Protein AF-A0A840IG03-F1 (afdb_monomer)

Sequence (112 aa):
MPRQDTIQQIIATYGRLASEAHYRPMAPSDGLGNITVPEEELDLEAEAT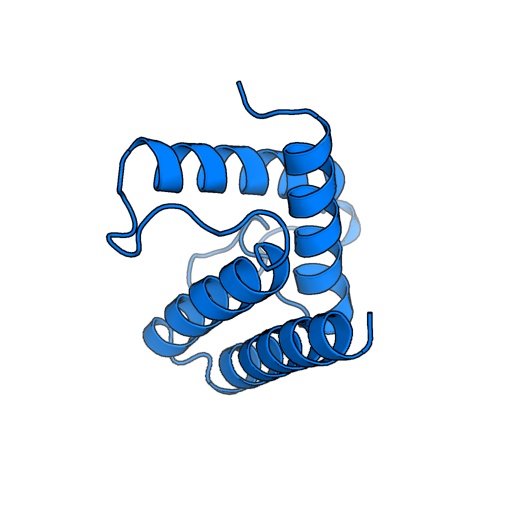DYMQRWDDEEDNGRFYIGTCNFETRPATIFAVEAARMLCATEDDTALRLLRMAVAELEAQQDE

Foldseek 3Di:
DDDPLLLVVQLVLQVCCCPQLVHQPQACDPVLRDRPDDPVPDDSNVSSNVSSVVVCCCQVVVVPVPHDDDSQLVSLVVLQVVLVVCVVSVVNSSSVSSNVSSVVSVVVVVVD

Mean predicted aligned error: 4.87 Å

Radius of gyration: 13.85 Å; Cα contacts (8 Å, |Δi|>4): 94; chains: 1; bounding box: 36×30×31 Å

Structure (mmCIF, N/CA/C/O backbone):
data_AF-A0A840IG03-F1
#
_entry.id   AF-A0A840IG03-F1
#
loop_
_atom_site.group_PDB
_atom_site.id
_atom_site.type_symbol
_atom_site.label_atom_id
_atom_site.label_alt_id
_atom_site.label_comp_id
_atom_site.label_asym_id
_atom_site.label_entity_id
_atom_site.label_seq_id
_atom_site.pdbx_PDB_ins_code
_atom_site.Cartn_x
_atom_site.Cartn_y
_atom_site.Cartn_z
_atom_site.occupancy
_atom_site.B_iso_or_equiv
_atom_site.auth_seq_id
_atom_site.auth_comp_id
_atom_site.auth_asym_id
_atom_site.auth_atom_id
_atom_site.pdbx_PDB_model_num
ATOM 1 N N . MET A 1 1 ? -9.835 6.818 -17.553 1.00 58.72 1 MET A N 1
ATOM 2 C CA . MET A 1 1 ? -8.803 7.771 -17.093 1.00 58.72 1 MET A CA 1
ATOM 3 C C . MET A 1 1 ? -9.253 8.317 -15.753 1.00 58.72 1 MET A C 1
ATOM 5 O O . MET A 1 1 ? -10.297 8.974 -15.724 1.00 58.72 1 MET A O 1
ATOM 9 N N . PRO A 1 2 ? -8.524 8.007 -14.673 1.00 66.81 2 PRO A N 1
ATOM 10 C CA . PRO A 1 2 ? -8.859 8.455 -13.330 1.00 66.81 2 PRO A CA 1
ATOM 11 C C . PRO A 1 2 ? -8.804 9.982 -13.227 1.00 66.81 2 PRO A C 1
ATOM 13 O O . PRO A 1 2 ? -8.101 10.662 -13.981 1.00 66.81 2 PRO A O 1
ATOM 16 N N . ARG A 1 3 ? -9.587 10.538 -12.297 1.00 81.44 3 ARG A N 1
ATOM 17 C CA . ARG A 1 3 ? -9.549 11.973 -11.998 1.00 81.44 3 ARG A CA 1
ATOM 18 C C . ARG A 1 3 ? -8.186 12.340 -11.396 1.00 81.44 3 ARG A C 1
ATOM 20 O O . ARG A 1 3 ? -7.562 11.541 -10.702 1.00 81.44 3 ARG A O 1
ATOM 27 N N . GLN A 1 4 ? -7.729 13.565 -11.648 1.00 82.50 4 GLN A N 1
ATOM 28 C CA . GLN A 1 4 ? -6.399 14.020 -11.225 1.00 82.50 4 GLN A CA 1
ATOM 29 C C . GLN A 1 4 ? -6.215 14.029 -9.696 1.00 82.50 4 GLN A C 1
ATOM 31 O O . GLN A 1 4 ? -5.116 13.774 -9.214 1.00 82.50 4 GLN A O 1
ATOM 36 N N . ASP A 1 5 ? -7.300 14.241 -8.946 1.00 85.81 5 ASP A N 1
ATOM 37 C CA . ASP A 1 5 ? -7.351 14.121 -7.482 1.00 85.81 5 ASP A CA 1
ATOM 38 C C . ASP A 1 5 ? -7.025 12.692 -6.997 1.00 85.81 5 ASP A C 1
ATOM 40 O O . ASP A 1 5 ? -6.262 12.498 -6.055 1.00 85.81 5 ASP A O 1
ATOM 44 N N . THR A 1 6 ? -7.545 11.685 -7.694 1.00 85.88 6 THR A N 1
ATOM 45 C CA . THR A 1 6 ? -7.380 10.260 -7.396 1.00 85.88 6 THR A CA 1
ATOM 46 C C . THR A 1 6 ? -5.940 9.834 -7.642 1.00 85.88 6 THR A C 1
ATOM 48 O O . THR A 1 6 ? -5.337 9.177 -6.798 1.00 85.88 6 THR A O 1
ATOM 51 N N . ILE A 1 7 ? -5.361 10.281 -8.761 1.00 85.81 7 ILE A N 1
ATOM 52 C CA . ILE A 1 7 ? -3.956 10.023 -9.104 1.00 85.81 7 ILE A CA 1
ATOM 53 C C . ILE A 1 7 ? -3.038 10.569 -8.007 1.00 85.81 7 ILE A C 1
ATOM 55 O O . ILE A 1 7 ? -2.188 9.846 -7.493 1.00 85.81 7 ILE A O 1
ATOM 59 N N . GLN A 1 8 ? -3.235 11.828 -7.610 1.00 89.25 8 GLN A N 1
ATOM 60 C CA . GLN A 1 8 ? -2.421 12.459 -6.570 1.00 89.25 8 GLN A CA 1
ATOM 61 C C . GLN A 1 8 ? -2.550 11.744 -5.223 1.00 89.25 8 GLN A C 1
ATOM 63 O O . GLN A 1 8 ? -1.546 11.551 -4.541 1.00 89.25 8 GLN A O 1
ATOM 68 N N . GLN A 1 9 ? -3.757 11.306 -4.857 1.00 91.75 9 GLN A N 1
ATOM 69 C CA . GLN A 1 9 ? -3.981 10.583 -3.609 1.00 91.75 9 GLN A CA 1
ATOM 70 C C . GLN A 1 9 ? -3.283 9.215 -3.599 1.00 91.75 9 GLN A C 1
ATOM 72 O O . GLN A 1 9 ? -2.661 8.859 -2.598 1.00 91.75 9 GLN A O 1
ATOM 77 N N . ILE A 1 10 ? -3.337 8.462 -4.703 1.00 91.56 10 ILE A N 1
ATOM 78 C CA . ILE A 1 10 ? -2.651 7.166 -4.814 1.00 91.56 10 ILE A CA 1
ATOM 79 C C . ILE A 1 10 ? -1.131 7.359 -4.764 1.00 91.56 10 ILE A C 1
ATOM 81 O O . ILE A 1 10 ? -0.462 6.659 -4.008 1.00 91.56 10 ILE A O 1
ATOM 85 N N . ILE A 1 11 ? -0.590 8.348 -5.485 1.00 91.00 11 ILE A N 1
ATOM 86 C CA . ILE A 1 11 ? 0.847 8.666 -5.467 1.00 91.00 11 ILE A CA 1
ATOM 87 C C . ILE A 1 11 ? 1.308 9.067 -4.060 1.00 91.00 11 ILE A C 1
ATOM 89 O O . ILE A 1 11 ? 2.308 8.551 -3.563 1.00 91.00 11 ILE A O 1
ATOM 93 N N . ALA A 1 12 ? 0.563 9.942 -3.378 1.00 92.19 12 ALA A N 1
ATOM 94 C CA . ALA A 1 12 ? 0.873 10.335 -2.005 1.00 92.19 12 ALA A CA 1
ATOM 95 C C . ALA A 1 12 ? 0.821 9.135 -1.045 1.00 92.19 12 ALA A C 1
ATOM 97 O O . ALA A 1 12 ? 1.687 8.986 -0.184 1.00 92.19 12 ALA A O 1
ATOM 98 N N . THR A 1 13 ? -0.159 8.246 -1.225 1.00 94.75 13 THR A N 1
ATOM 99 C CA . THR A 1 13 ? -0.280 7.018 -0.430 1.00 94.75 13 THR A CA 1
ATOM 100 C C . THR A 1 13 ? 0.899 6.076 -0.682 1.00 94.75 13 THR A C 1
ATOM 102 O O . THR A 1 13 ? 1.455 5.535 0.272 1.00 94.75 13 THR A O 1
ATOM 105 N N . TYR A 1 14 ? 1.345 5.930 -1.935 1.00 94.19 14 TYR A N 1
ATOM 106 C CA . TYR A 1 14 ? 2.541 5.156 -2.272 1.00 94.19 14 TYR A CA 1
ATOM 107 C C . TYR A 1 14 ? 3.791 5.705 -1.580 1.00 94.19 14 TYR A C 1
ATOM 109 O O . TYR A 1 14 ? 4.558 4.943 -0.992 1.00 94.19 14 TYR A O 1
ATOM 117 N N . GLY A 1 15 ? 3.964 7.031 -1.574 1.00 90.75 15 GLY A N 1
ATOM 118 C CA . GLY A 1 15 ? 5.060 7.677 -0.852 1.00 90.75 15 GLY A CA 1
ATOM 119 C C . GLY A 1 15 ? 5.115 7.255 0.619 1.00 90.75 15 GLY A C 1
ATOM 120 O O . GLY A 1 15 ? 6.190 6.965 1.138 1.00 90.75 15 GLY A O 1
ATOM 121 N N . ARG A 1 16 ? 3.951 7.115 1.262 1.00 94.38 16 ARG A N 1
ATOM 122 C CA . ARG A 1 16 ? 3.833 6.673 2.659 1.00 94.38 16 ARG A CA 1
ATOM 123 C C . ARG A 1 16 ? 4.106 5.185 2.851 1.00 94.38 16 ARG A C 1
ATOM 125 O O . ARG A 1 16 ? 4.737 4.823 3.842 1.00 94.38 16 ARG A O 1
ATOM 132 N N . LEU A 1 17 ? 3.711 4.324 1.906 1.00 92.44 17 LEU A N 1
ATOM 133 C CA . LEU A 1 17 ? 4.144 2.917 1.906 1.00 92.44 17 LEU A CA 1
ATOM 134 C C . LEU A 1 17 ? 5.678 2.838 1.951 1.00 92.44 17 LEU A C 1
ATOM 136 O O . LEU A 1 17 ? 6.246 2.131 2.787 1.00 92.44 17 LEU A O 1
ATOM 140 N N . ALA A 1 18 ? 6.344 3.627 1.106 1.00 90.38 18 ALA A N 1
ATOM 141 C CA . ALA A 1 18 ? 7.796 3.639 1.012 1.00 90.38 18 ALA A CA 1
ATOM 142 C C . ALA A 1 18 ? 8.465 4.234 2.265 1.00 90.38 18 ALA A C 1
ATOM 144 O O . ALA A 1 18 ? 9.401 3.637 2.796 1.00 90.38 18 ALA A O 1
ATOM 145 N N . SER A 1 19 ? 7.998 5.386 2.758 1.00 87.56 19 SER A N 1
ATOM 146 C CA . SER A 1 19 ? 8.673 6.111 3.842 1.00 87.56 19 SER A CA 1
ATOM 147 C C . SER A 1 19 ? 8.315 5.630 5.248 1.00 87.56 19 SER A C 1
ATOM 149 O O . SER A 1 19 ? 9.175 5.651 6.123 1.00 87.56 19 SER A O 1
ATOM 151 N N . GLU A 1 20 ? 7.061 5.235 5.491 1.00 90.62 20 GLU A N 1
ATOM 152 C CA . GLU A 1 20 ? 6.569 4.874 6.831 1.00 90.62 20 GLU A CA 1
ATOM 153 C C . GLU A 1 20 ? 6.554 3.356 7.053 1.00 90.62 20 GLU A C 1
ATOM 155 O O . GLU A 1 20 ? 6.922 2.882 8.128 1.00 90.62 20 GLU A O 1
ATOM 160 N N . ALA A 1 21 ? 6.150 2.575 6.042 1.00 89.88 21 ALA A N 1
ATOM 161 C CA . ALA A 1 21 ? 6.102 1.114 6.149 1.00 89.88 21 ALA A CA 1
ATOM 162 C C . ALA A 1 21 ? 7.389 0.419 5.674 1.00 89.88 21 ALA A C 1
ATOM 164 O O . ALA A 1 21 ? 7.541 -0.782 5.928 1.00 89.88 21 ALA A O 1
ATOM 165 N N . HIS A 1 22 ? 8.295 1.159 5.019 1.00 88.50 22 HIS A N 1
ATOM 166 C CA . HIS A 1 22 ? 9.467 0.635 4.307 1.00 88.50 22 HIS A CA 1
ATOM 167 C C . HIS A 1 22 ? 9.097 -0.443 3.280 1.00 88.50 22 HIS A C 1
ATOM 169 O O . HIS A 1 22 ? 9.808 -1.429 3.104 1.00 88.50 22 HIS A O 1
ATOM 175 N N . TYR A 1 23 ? 7.955 -0.260 2.619 1.00 89.81 23 TYR A N 1
ATOM 176 C CA . TYR A 1 23 ? 7.381 -1.218 1.685 1.00 89.81 23 TYR A CA 1
ATOM 177 C C . TYR A 1 23 ? 7.168 -0.570 0.317 1.00 89.81 23 TYR A C 1
ATOM 179 O O . TYR A 1 23 ? 6.517 0.466 0.199 1.00 89.81 23 TYR A O 1
ATOM 187 N N . ARG A 1 24 ? 7.727 -1.186 -0.728 1.00 91.31 24 ARG A N 1
ATOM 188 C CA . ARG A 1 24 ? 7.737 -0.647 -2.094 1.00 91.31 24 ARG A CA 1
ATOM 189 C C . ARG A 1 24 ? 7.223 -1.690 -3.084 1.00 91.31 24 ARG A C 1
ATOM 191 O O . ARG A 1 24 ? 8.022 -2.396 -3.693 1.00 91.31 24 ARG A O 1
ATOM 198 N N . PRO A 1 25 ? 5.898 -1.816 -3.249 1.00 90.25 25 PRO A N 1
ATOM 199 C CA . PRO A 1 25 ? 5.307 -2.878 -4.062 1.00 90.25 25 PRO A CA 1
ATOM 200 C C . PRO A 1 25 ? 5.666 -2.821 -5.552 1.00 90.25 25 PRO A C 1
ATOM 202 O O . PRO A 1 25 ? 5.491 -3.826 -6.236 1.00 90.25 25 PRO A O 1
ATOM 205 N N . MET A 1 26 ? 6.137 -1.672 -6.055 1.00 92.50 26 MET A N 1
ATOM 206 C CA . MET A 1 26 ? 6.577 -1.513 -7.448 1.00 92.50 26 MET A CA 1
ATOM 207 C C . MET A 1 26 ? 8.093 -1.454 -7.608 1.00 92.50 26 MET A C 1
ATOM 209 O O . MET A 1 26 ? 8.569 -1.397 -8.740 1.00 92.50 26 MET A O 1
ATOM 213 N N . ALA A 1 27 ? 8.859 -1.486 -6.512 1.00 89.12 27 ALA A N 1
ATOM 214 C CA . ALA A 1 27 ? 10.307 -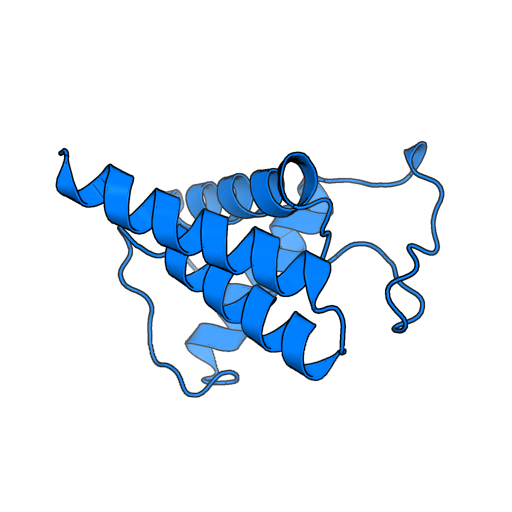1.549 -6.631 1.00 89.12 27 ALA A CA 1
ATOM 215 C C . ALA A 1 27 ? 10.707 -2.849 -7.353 1.00 89.12 27 ALA A C 1
ATOM 217 O O . ALA A 1 27 ? 10.125 -3.907 -7.078 1.00 89.12 27 ALA A O 1
ATOM 218 N N . PRO A 1 28 ? 11.712 -2.807 -8.247 1.00 85.50 28 PRO A N 1
ATOM 219 C CA . PRO A 1 28 ? 12.237 -4.008 -8.880 1.00 85.50 28 PRO A CA 1
ATOM 220 C C . PRO A 1 28 ? 12.646 -5.026 -7.814 1.00 85.50 28 PRO A C 1
ATOM 222 O O . PRO A 1 28 ? 13.567 -4.773 -7.036 1.00 85.50 28 PRO A O 1
ATOM 225 N N . SER A 1 29 ? 11.982 -6.181 -7.774 1.00 81.94 29 SER A N 1
ATOM 226 C CA . SER A 1 29 ? 12.243 -7.214 -6.769 1.00 81.94 29 SER A CA 1
ATOM 227 C C . SER A 1 29 ? 12.472 -8.589 -7.380 1.00 81.94 29 SER A C 1
ATOM 229 O O . SER A 1 29 ? 12.075 -8.867 -8.512 1.00 81.94 29 SER A O 1
ATOM 231 N N . ASP A 1 30 ? 13.099 -9.467 -6.603 1.00 79.25 30 ASP A N 1
ATOM 232 C CA . ASP A 1 30 ? 13.307 -10.876 -6.946 1.00 79.25 30 ASP A CA 1
ATOM 233 C C . ASP A 1 30 ? 12.050 -11.743 -6.735 1.00 79.25 30 ASP A C 1
ATOM 235 O O . ASP A 1 30 ? 12.091 -12.959 -6.923 1.00 79.25 30 ASP A O 1
ATOM 239 N N . GLY A 1 31 ? 10.931 -11.128 -6.336 1.00 69.94 31 GLY A N 1
ATOM 240 C CA . GLY A 1 31 ? 9.699 -11.824 -5.969 1.00 69.94 31 GLY A CA 1
ATOM 241 C C . GLY A 1 31 ? 9.733 -12.481 -4.583 1.00 69.94 31 GLY A C 1
ATOM 242 O O . GLY A 1 31 ? 8.757 -13.128 -4.213 1.00 69.94 31 GLY A O 1
ATOM 243 N N . LEU A 1 32 ? 10.814 -12.303 -3.815 1.00 67.50 32 LEU A N 1
ATOM 244 C CA . LEU A 1 32 ? 10.989 -12.766 -2.432 1.00 67.50 32 LEU A CA 1
ATOM 245 C C . LEU A 1 32 ? 11.169 -11.592 -1.454 1.00 67.50 32 LEU A C 1
ATOM 247 O O . LEU A 1 32 ? 11.726 -11.760 -0.374 1.00 67.50 32 LEU A O 1
ATOM 251 N N . GLY A 1 33 ? 10.721 -10.396 -1.845 1.00 65.88 33 GLY A N 1
ATOM 252 C CA . GLY A 1 33 ? 10.796 -9.191 -1.017 1.00 65.88 33 GLY A CA 1
ATOM 253 C C . GLY A 1 33 ? 12.143 -8.465 -1.059 1.00 65.88 33 GLY A C 1
ATOM 254 O O . GLY A 1 33 ? 12.268 -7.419 -0.426 1.00 65.88 33 GLY A O 1
ATOM 255 N N . ASN A 1 34 ? 13.133 -8.944 -1.826 1.00 75.31 34 ASN A N 1
ATOM 256 C CA . ASN A 1 34 ? 14.412 -8.248 -1.957 1.00 75.31 34 ASN A CA 1
ATOM 257 C C . ASN A 1 34 ? 14.380 -7.287 -3.143 1.00 75.31 34 ASN A C 1
ATOM 259 O O . ASN A 1 34 ? 14.104 -7.690 -4.274 1.00 75.31 34 ASN A O 1
ATOM 263 N N . ILE A 1 35 ? 14.718 -6.021 -2.893 1.00 82.38 35 ILE A N 1
ATOM 264 C CA . ILE A 1 35 ? 14.931 -5.034 -3.954 1.00 82.38 35 ILE A CA 1
ATOM 265 C C . ILE A 1 35 ? 16.219 -5.396 -4.705 1.00 82.38 35 ILE A C 1
ATOM 267 O O . ILE A 1 35 ? 17.259 -5.658 -4.104 1.00 82.38 35 ILE A O 1
ATOM 271 N N . THR A 1 36 ? 16.129 -5.443 -6.031 1.00 83.81 36 THR A N 1
ATOM 272 C CA . THR A 1 36 ? 17.181 -5.971 -6.923 1.00 83.81 36 THR A CA 1
ATOM 273 C C . THR A 1 36 ? 18.068 -4.898 -7.544 1.00 83.81 36 THR A C 1
ATOM 275 O O . THR A 1 36 ? 19.057 -5.231 -8.197 1.00 83.81 36 THR A O 1
ATOM 278 N N . VAL A 1 37 ? 17.739 -3.624 -7.333 1.00 81.06 37 VAL A N 1
ATOM 279 C CA . VAL A 1 37 ? 18.490 -2.469 -7.838 1.00 81.06 37 VAL A CA 1
ATOM 280 C C . VAL A 1 37 ? 19.072 -1.649 -6.679 1.00 81.06 37 VAL A C 1
ATOM 282 O O . VAL A 1 37 ? 18.506 -1.673 -5.582 1.00 81.06 37 VAL A O 1
ATOM 285 N N . PRO A 1 38 ? 20.198 -0.941 -6.888 1.00 75.38 38 PRO A N 1
ATOM 286 C CA . PRO A 1 38 ? 20.738 -0.007 -5.902 1.00 75.38 38 PRO A CA 1
ATOM 287 C C . PRO A 1 38 ? 19.719 1.067 -5.509 1.00 75.38 38 PRO A C 1
ATOM 289 O O . PRO A 1 38 ? 18.884 1.464 -6.320 1.00 75.38 38 PRO A O 1
ATOM 292 N N . GLU A 1 39 ? 19.812 1.571 -4.277 1.00 71.69 39 GLU A N 1
ATOM 293 C CA . GLU A 1 39 ? 18.887 2.586 -3.758 1.00 71.69 39 GLU A CA 1
ATOM 294 C C . GLU A 1 39 ? 18.920 3.882 -4.580 1.00 71.69 39 GLU A C 1
ATOM 296 O O . GLU A 1 39 ? 17.904 4.548 -4.740 1.00 71.69 39 GLU A O 1
ATOM 301 N N . GLU A 1 40 ? 20.070 4.211 -5.164 1.00 74.62 40 GLU A N 1
ATOM 302 C CA . GLU A 1 40 ? 20.271 5.406 -5.981 1.00 74.62 40 GLU A CA 1
ATOM 303 C C . GLU A 1 40 ? 19.576 5.338 -7.350 1.00 74.62 40 GLU A C 1
ATOM 305 O O . GLU A 1 40 ? 19.380 6.370 -7.990 1.00 74.62 40 GLU A O 1
ATOM 310 N N . GLU A 1 41 ? 19.216 4.136 -7.805 1.00 74.94 41 GLU A N 1
ATOM 311 C CA . GLU A 1 41 ? 18.513 3.897 -9.074 1.00 74.94 41 GLU A CA 1
ATOM 312 C C . GLU A 1 41 ? 16.995 3.786 -8.886 1.00 74.94 41 GLU A C 1
ATOM 314 O O . GLU A 1 41 ? 16.247 3.615 -9.850 1.00 74.94 41 GLU A O 1
ATOM 319 N N . LEU A 1 42 ? 16.527 3.885 -7.643 1.00 75.19 42 LEU A N 1
ATOM 320 C CA . LEU A 1 42 ? 15.121 3.791 -7.308 1.00 75.19 42 LEU A CA 1
ATOM 321 C C . LEU A 1 42 ? 14.393 5.110 -7.611 1.00 75.19 42 LEU A C 1
ATOM 323 O O . LEU A 1 42 ? 14.604 6.124 -6.946 1.00 75.19 42 LEU A O 1
ATOM 327 N N . ASP A 1 43 ? 13.470 5.069 -8.570 1.00 84.88 43 ASP A N 1
ATOM 328 C CA . ASP A 1 43 ? 12.634 6.205 -8.967 1.00 84.88 43 ASP A CA 1
ATOM 329 C C . ASP A 1 43 ? 11.245 6.103 -8.319 1.00 84.88 43 ASP A C 1
ATOM 331 O O . ASP A 1 43 ? 10.362 5.374 -8.774 1.00 84.88 43 ASP A O 1
ATOM 335 N N . LEU A 1 44 ? 11.051 6.845 -7.225 1.00 80.81 44 LEU A N 1
ATOM 336 C CA . LEU A 1 44 ? 9.785 6.862 -6.488 1.00 80.81 44 LEU A CA 1
ATOM 337 C C . LEU A 1 44 ? 8.615 7.423 -7.309 1.00 80.81 44 LEU A C 1
ATOM 339 O O . LEU A 1 44 ? 7.474 7.037 -7.061 1.00 80.81 44 LEU A O 1
ATOM 343 N N . GLU A 1 45 ? 8.867 8.330 -8.254 1.00 84.88 45 GLU A N 1
ATOM 344 C CA . GLU A 1 45 ? 7.812 8.932 -9.073 1.00 84.88 45 GLU A CA 1
ATOM 345 C C . GLU A 1 45 ? 7.334 7.947 -10.143 1.00 84.88 45 GLU A C 1
ATOM 347 O O . GLU A 1 45 ? 6.123 7.755 -10.319 1.00 84.88 45 GLU A O 1
ATOM 352 N N . ALA A 1 46 ? 8.278 7.269 -10.802 1.00 88.44 46 ALA A N 1
ATOM 353 C CA . ALA A 1 46 ? 7.969 6.190 -11.733 1.00 88.44 46 ALA A CA 1
ATOM 354 C C . ALA A 1 46 ? 7.233 5.046 -11.022 1.00 88.44 46 ALA A C 1
ATOM 356 O O . ALA A 1 46 ? 6.161 4.637 -11.461 1.00 88.44 46 ALA A O 1
ATOM 357 N N . GLU A 1 47 ? 7.731 4.600 -9.867 1.00 90.81 47 GLU A N 1
ATOM 358 C CA . GLU A 1 47 ? 7.086 3.541 -9.088 1.00 90.81 47 GLU A CA 1
ATOM 359 C C . GLU A 1 47 ? 5.672 3.902 -8.629 1.00 90.81 47 GLU A C 1
ATOM 361 O O . GLU A 1 47 ? 4.766 3.073 -8.713 1.00 90.81 47 GLU A O 1
ATOM 366 N N . ALA A 1 48 ? 5.458 5.129 -8.149 1.00 88.06 48 ALA A N 1
ATOM 367 C CA . ALA A 1 48 ? 4.134 5.581 -7.741 1.00 88.06 48 ALA A CA 1
ATOM 368 C C . ALA A 1 48 ? 3.166 5.648 -8.935 1.00 88.06 48 ALA A C 1
ATOM 370 O O . ALA A 1 48 ? 1.979 5.338 -8.795 1.00 88.06 48 ALA A O 1
ATOM 371 N N . THR A 1 49 ? 3.673 6.017 -10.114 1.00 89.62 49 THR A N 1
ATOM 372 C CA . THR A 1 49 ? 2.905 6.025 -11.366 1.00 89.62 49 THR A CA 1
ATOM 373 C C . THR A 1 49 ? 2.526 4.608 -11.789 1.00 89.62 49 THR A C 1
ATOM 375 O O . THR A 1 49 ? 1.356 4.353 -12.079 1.00 89.62 49 THR A O 1
ATOM 378 N N . ASP A 1 50 ? 3.476 3.676 -11.762 1.00 92.31 50 ASP A N 1
ATOM 379 C CA . ASP A 1 50 ? 3.238 2.270 -12.092 1.00 92.31 50 ASP A CA 1
ATOM 380 C C . ASP A 1 50 ? 2.282 1.620 -11.083 1.00 92.31 50 ASP A C 1
ATOM 382 O O . ASP A 1 50 ? 1.398 0.843 -11.454 1.00 92.31 50 ASP A O 1
ATOM 386 N N . TYR A 1 51 ? 2.395 1.987 -9.803 1.00 92.00 51 TYR A N 1
ATOM 387 C CA . TYR A 1 51 ? 1.478 1.535 -8.761 1.00 92.00 51 TYR A CA 1
ATOM 388 C C . TYR A 1 51 ? 0.057 2.012 -9.040 1.00 92.00 51 TYR A C 1
ATOM 390 O O . TYR A 1 51 ? -0.883 1.227 -8.940 1.00 92.00 51 TYR A O 1
ATOM 398 N N . MET A 1 52 ? -0.098 3.287 -9.405 1.00 90.69 52 MET A N 1
ATOM 399 C CA . MET A 1 52 ? -1.389 3.872 -9.754 1.00 90.69 52 MET A CA 1
ATOM 400 C C . MET A 1 52 ? -2.016 3.167 -10.954 1.00 90.69 52 MET A C 1
ATOM 402 O O . MET A 1 52 ? -3.187 2.806 -10.881 1.00 90.69 52 MET A O 1
ATOM 406 N N . GLN A 1 53 ? -1.242 2.898 -12.009 1.00 89.50 53 GLN A N 1
ATOM 407 C CA . GLN A 1 53 ? -1.733 2.154 -13.172 1.00 89.50 53 GLN A CA 1
ATOM 408 C C . GLN A 1 53 ? -2.185 0.745 -12.787 1.00 89.50 53 GLN A C 1
ATOM 410 O O . GLN A 1 53 ? -3.273 0.323 -13.168 1.00 89.50 53 GLN A O 1
ATOM 415 N N . ARG A 1 54 ? -1.386 0.033 -11.980 1.00 89.81 54 ARG A N 1
ATOM 416 C CA . ARG A 1 54 ? -1.759 -1.294 -11.480 1.00 89.81 54 ARG A CA 1
ATOM 417 C C . ARG A 1 54 ? -3.034 -1.237 -10.640 1.00 89.81 54 ARG A C 1
ATOM 419 O O . ARG A 1 54 ? -3.884 -2.103 -10.796 1.00 89.81 54 ARG A O 1
ATOM 426 N N . TRP A 1 55 ? -3.162 -0.248 -9.758 1.00 88.00 55 TRP A N 1
ATOM 427 C CA . TRP A 1 55 ? -4.346 -0.082 -8.917 1.00 88.00 55 TRP A CA 1
ATOM 428 C C . TRP A 1 55 ? -5.606 0.161 -9.758 1.00 88.00 55 TRP A C 1
ATOM 430 O O . TRP A 1 55 ? -6.598 -0.538 -9.563 1.00 88.00 55 TRP A O 1
ATOM 440 N N . ASP A 1 56 ? -5.548 1.093 -10.716 1.00 85.50 56 ASP A N 1
ATOM 441 C CA . ASP A 1 56 ? -6.649 1.415 -11.642 1.00 85.50 56 ASP A CA 1
ATOM 442 C C . ASP A 1 56 ? -7.053 0.169 -12.448 1.00 85.50 56 ASP A C 1
ATOM 444 O O . ASP A 1 56 ? -8.221 -0.211 -12.473 1.00 85.50 56 ASP A O 1
ATOM 448 N N . ASP A 1 57 ? -6.071 -0.553 -13.000 1.00 85.56 57 ASP A N 1
ATOM 449 C CA . ASP A 1 57 ? -6.298 -1.805 -13.723 1.00 85.56 57 ASP A CA 1
ATOM 450 C C . ASP A 1 57 ? -6.946 -2.880 -12.846 1.00 85.56 57 ASP A C 1
ATOM 452 O O . ASP A 1 57 ? -7.779 -3.659 -13.317 1.00 85.56 57 ASP A O 1
ATOM 456 N N . GLU A 1 58 ? -6.534 -2.998 -11.589 1.00 84.31 58 GLU A N 1
ATOM 457 C CA . GLU A 1 58 ? -7.072 -4.007 -10.690 1.00 84.31 58 GLU A CA 1
ATOM 458 C C . GLU A 1 58 ? -8.500 -3.681 -10.230 1.00 84.31 58 GLU A C 1
ATOM 460 O O . GLU A 1 58 ? -9.318 -4.604 -10.142 1.00 84.31 58 GLU A O 1
ATOM 465 N N . GLU A 1 59 ? -8.807 -2.403 -9.998 1.00 77.38 59 GLU A N 1
ATOM 466 C CA . GLU A 1 59 ? -10.136 -1.910 -9.624 1.00 77.38 59 GLU A CA 1
ATOM 467 C C . GLU A 1 59 ? -11.120 -2.017 -10.805 1.00 77.38 59 GLU A C 1
ATOM 469 O O . GLU A 1 59 ? -12.190 -2.613 -10.656 1.00 77.38 59 GLU A O 1
ATOM 474 N N . ASP A 1 60 ? -10.730 -1.558 -12.001 1.00 78.44 60 ASP A N 1
ATOM 475 C CA . ASP A 1 60 ? -11.582 -1.565 -13.201 1.00 78.44 60 ASP A CA 1
ATOM 476 C C . ASP A 1 60 ? -11.822 -2.975 -13.758 1.00 78.44 60 ASP A C 1
ATOM 478 O O . ASP A 1 60 ? -12.904 -3.277 -14.271 1.00 78.44 60 ASP A O 1
ATOM 482 N N . ASN A 1 61 ? -10.833 -3.870 -13.652 1.00 76.81 61 ASN A N 1
ATOM 483 C CA . ASN A 1 61 ? -10.959 -5.244 -14.147 1.00 76.81 61 ASN A CA 1
ATOM 484 C C . ASN A 1 61 ? -11.389 -6.248 -13.062 1.00 76.81 61 ASN A C 1
ATOM 486 O O . ASN A 1 61 ? -11.422 -7.452 -13.332 1.00 76.81 61 ASN 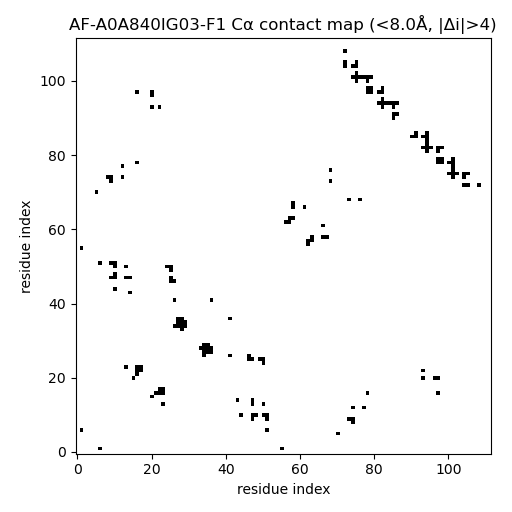A O 1
ATOM 490 N N . GLY A 1 62 ? -11.696 -5.791 -11.841 1.00 63.22 62 GLY A N 1
ATOM 491 C CA . GLY A 1 62 ? -12.150 -6.642 -10.735 1.00 63.22 62 GLY A CA 1
ATOM 492 C C . GLY A 1 62 ? -11.131 -7.704 -10.303 1.00 63.22 62 GLY A C 1
ATOM 493 O O . GLY A 1 62 ? -11.516 -8.799 -9.886 1.00 63.22 62 GLY A O 1
ATOM 494 N N . ARG A 1 63 ? -9.829 -7.414 -10.433 1.00 68.19 63 ARG A N 1
ATOM 495 C CA . ARG A 1 63 ? -8.742 -8.362 -10.116 1.00 68.19 63 ARG A CA 1
ATOM 496 C C . ARG A 1 63 ? -8.582 -8.597 -8.619 1.00 68.19 63 ARG A C 1
ATOM 498 O O . ARG A 1 63 ? -8.120 -9.666 -8.224 1.00 68.19 63 ARG A O 1
ATOM 505 N N . PHE A 1 64 ? -9.022 -7.655 -7.792 1.00 67.31 64 PHE A N 1
ATOM 506 C CA . PHE A 1 64 ? -9.349 -7.920 -6.399 1.00 67.31 64 PHE A CA 1
ATOM 507 C C . PHE A 1 64 ? -10.873 -7.792 -6.226 1.00 67.31 64 PHE A C 1
ATOM 509 O O . PHE A 1 64 ? -11.468 -6.749 -6.476 1.00 67.31 64 PHE A O 1
ATOM 516 N N . TYR A 1 65 ? -11.549 -8.879 -5.842 1.00 68.31 65 TYR A N 1
ATOM 517 C CA . TYR A 1 65 ? -13.018 -8.932 -5.731 1.00 68.31 65 TYR A CA 1
ATOM 518 C C . TYR A 1 65 ? -13.512 -8.279 -4.423 1.00 68.31 65 TYR A C 1
ATOM 520 O O . TYR A 1 65 ? -14.257 -8.886 -3.656 1.00 68.31 65 TYR A O 1
ATOM 528 N N . ILE A 1 66 ? -13.035 -7.064 -4.126 1.00 74.69 66 ILE A N 1
ATOM 529 C CA . ILE A 1 66 ? -13.349 -6.323 -2.888 1.00 74.69 66 ILE A CA 1
ATOM 530 C C . ILE A 1 66 ? -14.226 -5.085 -3.147 1.00 74.69 66 ILE A C 1
ATOM 532 O O . ILE A 1 66 ? -14.683 -4.453 -2.199 1.00 74.69 66 ILE A O 1
ATOM 536 N 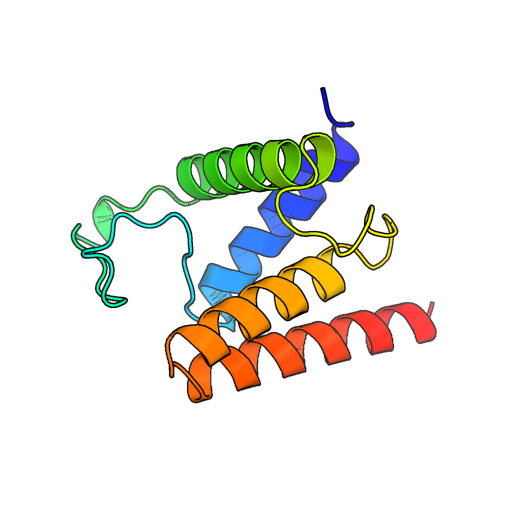N . GLY A 1 67 ? -14.510 -4.785 -4.421 1.00 74.69 67 GLY A N 1
ATOM 537 C CA . GLY A 1 67 ? -15.323 -3.646 -4.856 1.00 74.69 67 GLY A CA 1
ATOM 538 C C . GLY A 1 67 ? -14.511 -2.377 -5.135 1.00 74.69 67 GLY A C 1
ATOM 539 O O . GLY A 1 67 ? -13.284 -2.395 -5.108 1.00 74.69 67 GLY A O 1
ATOM 540 N N . THR A 1 68 ? -15.223 -1.284 -5.418 1.00 77.62 68 THR A N 1
ATOM 541 C CA . THR A 1 68 ? -14.651 0.055 -5.639 1.00 77.62 68 THR A CA 1
ATOM 542 C C . THR A 1 68 ? -14.463 0.762 -4.302 1.00 77.62 68 THR A C 1
ATOM 544 O O . THR A 1 68 ? -15.377 0.788 -3.472 1.00 77.62 68 THR A O 1
ATOM 547 N N . CYS A 1 69 ? -13.292 1.349 -4.085 1.00 82.75 69 CYS A N 1
ATOM 548 C CA . CYS A 1 69 ? -12.980 2.026 -2.831 1.00 82.75 69 CYS A CA 1
ATOM 549 C C . CYS A 1 69 ? -13.727 3.369 -2.695 1.00 82.75 69 CYS A C 1
ATOM 551 O O . CYS A 1 69 ? -13.923 4.102 -3.669 1.00 82.75 69 CYS A O 1
ATOM 553 N N . ASN A 1 70 ? -14.126 3.725 -1.467 1.00 88.50 70 ASN A N 1
ATOM 554 C CA . ASN A 1 70 ? -14.563 5.093 -1.172 1.00 88.50 70 ASN A CA 1
ATOM 555 C C . ASN A 1 70 ? -13.372 6.045 -1.370 1.00 88.50 70 ASN A C 1
ATOM 557 O O . ASN A 1 70 ? -12.264 5.743 -0.932 1.00 88.50 70 ASN A O 1
ATOM 561 N N . PHE A 1 71 ? -13.604 7.194 -2.011 1.00 88.31 71 PHE A N 1
ATOM 562 C CA . PHE A 1 71 ? -12.556 8.166 -2.308 1.00 88.31 71 PHE A CA 1
ATOM 563 C C . PHE A 1 71 ? -11.865 8.687 -1.041 1.00 88.31 71 PHE A C 1
ATOM 565 O O . PHE A 1 71 ? -10.639 8.757 -1.007 1.00 88.31 71 PHE A O 1
ATOM 572 N N . GLU A 1 72 ? -12.638 9.014 -0.006 1.00 91.56 72 GLU A N 1
ATOM 573 C CA . GLU A 1 72 ? -12.125 9.575 1.253 1.00 91.56 72 GLU A CA 1
ATOM 574 C C . GLU A 1 72 ? -11.217 8.572 1.976 1.00 91.56 72 GLU A C 1
ATOM 576 O O . GLU A 1 72 ? -10.085 8.881 2.332 1.00 91.56 72 GLU A O 1
ATOM 581 N N . THR A 1 73 ? -11.648 7.313 2.071 1.00 93.06 73 THR A N 1
ATOM 582 C CA . THR A 1 73 ? -10.917 6.253 2.784 1.00 93.06 73 THR A CA 1
ATOM 583 C C . THR A 1 73 ? -10.049 5.382 1.865 1.00 93.06 73 THR A C 1
ATOM 585 O O . THR A 1 73 ? -9.658 4.270 2.243 1.00 93.06 73 THR A O 1
ATOM 588 N N . ARG A 1 74 ? -9.753 5.834 0.638 1.00 92.75 74 ARG A N 1
ATOM 589 C CA . ARG A 1 74 ? -8.902 5.091 -0.308 1.00 92.7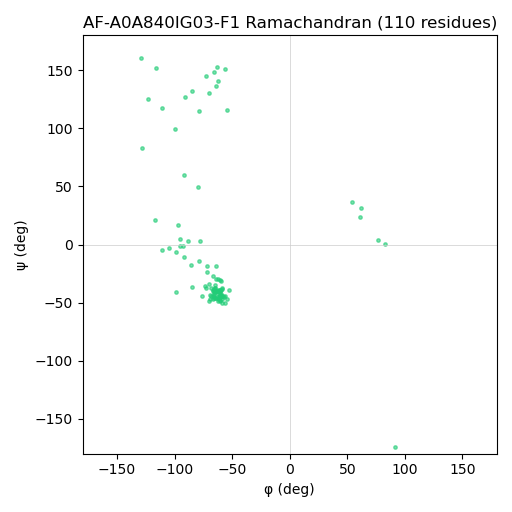5 74 ARG A CA 1
ATOM 590 C C . ARG A 1 74 ? -7.507 4.808 0.259 1.00 92.75 74 ARG A C 1
ATOM 592 O O . ARG A 1 74 ? -7.090 3.656 0.139 1.00 92.75 74 ARG A O 1
ATOM 599 N N . PRO A 1 75 ? -6.806 5.754 0.919 1.00 95.56 75 PRO A N 1
ATOM 600 C CA . PRO A 1 75 ? -5.505 5.464 1.522 1.00 95.56 75 PRO A CA 1
ATOM 601 C C . PRO A 1 75 ? -5.566 4.302 2.522 1.00 95.56 75 PRO A C 1
ATOM 603 O O . PRO A 1 75 ? -4.773 3.367 2.432 1.00 95.56 75 PRO A O 1
ATOM 606 N N . ALA A 1 76 ? -6.583 4.284 3.394 1.00 96.38 76 ALA A N 1
ATOM 607 C CA . ALA A 1 76 ? -6.806 3.180 4.329 1.00 96.38 76 ALA A CA 1
ATOM 608 C C . ALA A 1 76 ? -7.033 1.841 3.607 1.00 96.38 76 ALA A C 1
ATOM 610 O O . ALA A 1 76 ? -6.523 0.802 4.027 1.00 96.38 76 ALA A O 1
ATOM 611 N N . THR A 1 77 ? -7.771 1.866 2.493 1.00 94.44 77 THR A N 1
ATOM 612 C CA . THR A 1 77 ? -8.037 0.670 1.678 1.00 94.44 77 THR A CA 1
ATOM 613 C C . THR A 1 77 ? -6.758 0.148 1.026 1.00 94.44 77 THR A C 1
ATOM 615 O O . THR A 1 77 ? -6.500 -1.052 1.085 1.00 94.44 77 THR A O 1
ATOM 618 N N . ILE A 1 78 ? -5.929 1.034 0.465 1.00 94.62 78 ILE A N 1
ATOM 619 C CA . ILE A 1 78 ? -4.619 0.687 -0.102 1.00 94.62 78 ILE A CA 1
ATOM 620 C C . ILE A 1 78 ? -3.755 -0.013 0.953 1.00 94.62 78 ILE A C 1
ATOM 622 O O . ILE A 1 78 ? -3.263 -1.116 0.714 1.00 94.62 78 ILE A O 1
ATOM 626 N N . PHE A 1 79 ? -3.635 0.574 2.147 1.00 97.06 79 PHE A N 1
ATOM 627 C CA . PHE A 1 79 ? -2.869 -0.024 3.240 1.00 97.06 79 PHE A CA 1
ATOM 628 C C . PHE A 1 79 ? -3.402 -1.406 3.639 1.00 97.06 79 PHE A C 1
ATOM 630 O O . PHE A 1 79 ? -2.618 -2.338 3.813 1.00 97.06 79 PHE A O 1
ATOM 637 N N . ALA A 1 80 ? -4.723 -1.581 3.722 1.00 96.06 80 ALA A N 1
ATOM 638 C CA . ALA A 1 80 ? -5.329 -2.865 4.068 1.00 96.06 80 ALA A CA 1
ATOM 639 C C . ALA A 1 80 ? -5.112 -3.946 2.991 1.00 96.06 80 ALA A C 1
ATOM 641 O O . ALA A 1 80 ? -4.833 -5.100 3.322 1.00 96.06 80 ALA A O 1
ATOM 642 N N . VAL A 1 81 ? -5.212 -3.589 1.706 1.00 93.62 81 VAL A N 1
ATOM 643 C CA . VAL A 1 81 ? -4.983 -4.518 0.586 1.00 93.62 81 VAL A CA 1
ATOM 644 C C . VAL A 1 81 ? -3.527 -4.964 0.539 1.00 93.62 81 VAL A C 1
ATOM 646 O O . VAL A 1 81 ? -3.248 -6.158 0.422 1.00 93.62 81 VAL A O 1
ATOM 649 N N . GLU A 1 82 ? -2.588 -4.030 0.673 1.00 94.50 82 GLU A N 1
ATOM 650 C CA . GLU A 1 82 ? -1.167 -4.368 0.729 1.00 94.50 82 GLU A CA 1
ATOM 651 C C . GLU A 1 82 ? -0.829 -5.192 1.976 1.00 94.50 82 GLU A C 1
ATOM 653 O O . GLU A 1 82 ? -0.075 -6.159 1.884 1.00 94.50 82 GLU A O 1
ATOM 658 N N . ALA A 1 83 ? -1.452 -4.908 3.124 1.00 95.94 83 ALA A N 1
ATOM 659 C CA . ALA A 1 83 ? -1.298 -5.745 4.309 1.00 95.94 83 ALA A CA 1
ATOM 660 C C . ALA A 1 83 ? -1.766 -7.183 4.057 1.00 95.94 83 ALA A C 1
ATOM 662 O O . ALA A 1 83 ? -1.073 -8.130 4.423 1.00 95.94 83 ALA A O 1
ATOM 663 N N . ALA A 1 84 ? -2.911 -7.362 3.391 1.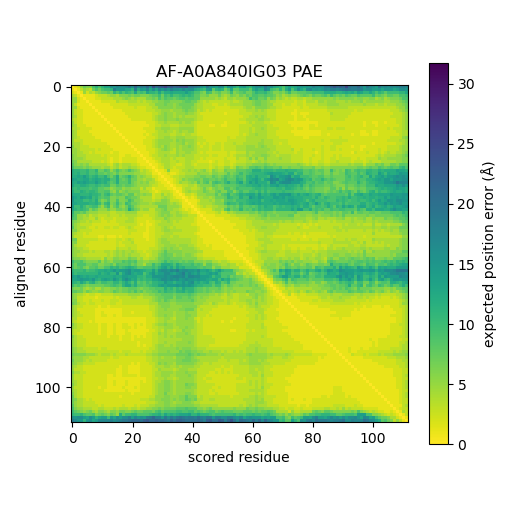00 93.94 84 ALA A N 1
ATOM 664 C CA . ALA A 1 84 ? -3.406 -8.685 3.025 1.00 93.94 84 ALA A CA 1
ATOM 665 C C . ALA A 1 84 ? -2.433 -9.422 2.088 1.00 93.94 84 ALA A C 1
ATOM 667 O O . ALA A 1 84 ? -2.202 -10.619 2.264 1.00 93.94 84 ALA A O 1
ATOM 668 N N . ARG A 1 85 ? -1.809 -8.713 1.136 1.00 90.88 85 ARG A N 1
ATOM 669 C CA . ARG A 1 85 ? -0.745 -9.271 0.280 1.00 90.88 85 ARG A CA 1
ATOM 670 C C . ARG A 1 85 ? 0.457 -9.731 1.107 1.00 90.88 85 ARG A C 1
ATOM 672 O O . ARG A 1 85 ? 0.944 -10.836 0.886 1.00 90.88 85 ARG A O 1
ATOM 679 N N . MET A 1 86 ? 0.887 -8.932 2.082 1.00 92.81 86 MET A N 1
ATOM 680 C CA . MET A 1 86 ? 2.000 -9.275 2.976 1.00 92.81 86 MET A CA 1
ATOM 681 C C . MET A 1 86 ? 1.692 -10.470 3.881 1.00 92.81 86 MET A C 1
ATOM 683 O O . MET A 1 86 ? 2.545 -11.338 4.035 1.00 92.81 86 MET A O 1
ATOM 687 N N . LEU A 1 87 ? 0.462 -10.599 4.387 1.00 94.56 87 LEU A N 1
ATOM 688 C CA . LEU A 1 87 ? 0.038 -11.795 5.130 1.00 94.56 87 LEU A CA 1
ATOM 689 C C . LEU A 1 87 ? 0.120 -13.064 4.268 1.00 94.56 87 LEU A C 1
ATOM 691 O O . LEU A 1 87 ? 0.568 -14.107 4.738 1.00 94.56 87 LEU A O 1
ATOM 695 N N . CYS A 1 88 ? -0.258 -12.982 2.989 1.00 91.25 88 CYS A N 1
ATOM 696 C CA . CYS A 1 88 ? -0.098 -14.097 2.050 1.00 91.25 88 CYS A CA 1
ATOM 697 C C . CYS A 1 88 ? 1.376 -14.420 1.750 1.00 91.25 88 CYS A C 1
ATOM 699 O O . CYS A 1 88 ? 1.692 -15.563 1.426 1.00 91.25 88 CYS A O 1
ATOM 701 N N . ALA A 1 89 ? 2.261 -13.429 1.859 1.00 88.81 89 ALA A N 1
ATOM 702 C CA . ALA A 1 89 ? 3.703 -13.569 1.681 1.00 88.81 89 ALA A CA 1
ATOM 703 C C . ALA A 1 89 ? 4.448 -13.939 2.976 1.00 88.81 89 ALA A C 1
ATOM 705 O O . ALA A 1 89 ? 5.668 -14.055 2.951 1.00 88.81 89 ALA A O 1
ATOM 706 N N . THR A 1 90 ? 3.742 -14.148 4.096 1.00 91.00 90 THR A N 1
ATOM 707 C CA . THR A 1 90 ? 4.321 -14.397 5.434 1.00 91.00 90 THR A CA 1
ATOM 708 C C . THR A 1 90 ? 5.195 -13.254 5.978 1.00 91.00 90 THR A C 1
ATOM 710 O O . THR A 1 90 ? 6.029 -13.457 6.856 1.00 91.00 90 THR A O 1
ATOM 713 N N . GLU A 1 91 ? 4.970 -12.033 5.489 1.00 91.56 91 GLU A N 1
ATOM 714 C CA . GLU A 1 91 ? 5.652 -10.798 5.897 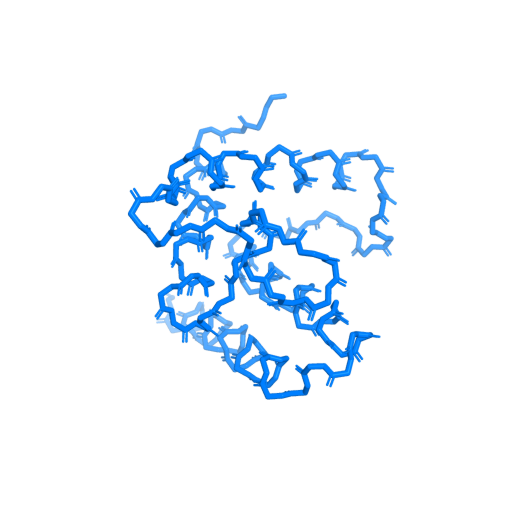1.00 91.56 91 GLU A CA 1
ATOM 715 C C . GLU A 1 91 ? 4.880 -10.093 7.032 1.00 91.56 91 GLU A C 1
ATOM 717 O O . GLU A 1 91 ? 4.407 -8.958 6.897 1.00 91.56 91 GLU A O 1
ATOM 722 N N . ASP A 1 92 ? 4.707 -10.790 8.160 1.00 95.19 92 ASP A N 1
ATOM 723 C CA . ASP A 1 92 ? 3.795 -10.404 9.250 1.00 95.19 92 ASP A CA 1
ATOM 724 C C . ASP A 1 92 ? 4.100 -9.018 9.849 1.00 95.19 92 ASP A C 1
ATOM 726 O O . ASP A 1 92 ? 3.186 -8.241 10.145 1.00 95.19 92 ASP A O 1
ATOM 730 N N . ASP A 1 93 ? 5.381 -8.668 9.988 1.00 94.88 93 ASP A N 1
ATOM 731 C CA . ASP A 1 93 ? 5.803 -7.372 10.531 1.00 94.88 93 ASP A CA 1
ATOM 732 C C . ASP A 1 93 ? 5.409 -6.212 9.608 1.00 94.88 93 ASP A C 1
ATOM 734 O O . ASP A 1 93 ? 4.957 -5.157 10.070 1.00 94.88 93 ASP A O 1
ATOM 738 N N . THR A 1 94 ? 5.560 -6.405 8.297 1.00 94.12 94 THR A N 1
ATOM 739 C CA . THR A 1 94 ? 5.154 -5.424 7.284 1.00 94.12 94 THR A CA 1
ATOM 740 C C . THR A 1 94 ? 3.634 -5.319 7.233 1.00 94.12 94 THR A C 1
ATOM 742 O O . THR A 1 94 ? 3.099 -4.209 7.259 1.00 94.12 94 THR A O 1
ATOM 745 N N . ALA A 1 95 ? 2.926 -6.451 7.268 1.00 96.69 95 ALA A N 1
ATOM 746 C CA . ALA A 1 95 ? 1.469 -6.472 7.335 1.00 96.69 95 ALA A CA 1
ATOM 747 C C . ALA A 1 95 ? 0.932 -5.700 8.551 1.00 96.69 95 ALA A C 1
ATOM 749 O O . ALA A 1 95 ? 0.016 -4.888 8.415 1.00 96.69 95 ALA A O 1
ATOM 750 N N . LEU A 1 96 ? 1.523 -5.891 9.735 1.00 97.81 96 LEU A N 1
ATOM 751 C CA . LEU A 1 96 ? 1.103 -5.195 10.951 1.00 97.81 96 LEU A CA 1
ATOM 752 C C . LEU A 1 96 ? 1.322 -3.678 10.867 1.00 97.81 96 LEU A C 1
ATOM 754 O O . LEU A 1 96 ? 0.469 -2.916 11.327 1.00 97.81 96 LEU A O 1
ATOM 758 N N . ARG A 1 97 ? 2.441 -3.221 10.285 1.00 97.75 97 ARG A N 1
ATOM 759 C CA . ARG A 1 97 ? 2.678 -1.784 10.047 1.00 97.75 97 ARG A CA 1
ATOM 760 C C . ARG A 1 97 ? 1.599 -1.195 9.140 1.00 97.75 97 ARG A C 1
ATOM 762 O O . ARG A 1 97 ? 0.990 -0.191 9.500 1.00 97.75 97 ARG A O 1
ATOM 769 N N . LEU A 1 98 ? 1.313 -1.863 8.026 1.00 98.25 98 LEU A N 1
ATOM 770 C CA . LEU A 1 98 ? 0.302 -1.428 7.064 1.00 98.25 98 LEU A CA 1
ATOM 771 C C . LEU A 1 98 ? -1.106 -1.395 7.681 1.00 98.25 98 LEU A C 1
ATOM 773 O O . LEU A 1 98 ? -1.819 -0.408 7.521 1.00 98.25 98 LEU A O 1
ATOM 777 N N . LEU A 1 99 ? -1.491 -2.404 8.469 1.00 98.62 99 LEU A N 1
ATOM 778 C CA . LEU A 1 99 ? -2.777 -2.396 9.180 1.00 98.62 99 LEU A CA 1
ATOM 779 C C . LEU A 1 99 ? -2.893 -1.228 10.166 1.00 98.62 99 LEU A C 1
ATOM 781 O O . LEU A 1 99 ? -3.955 -0.621 10.268 1.00 98.62 99 LEU A O 1
ATOM 785 N N . ARG A 1 100 ? -1.813 -0.879 10.874 1.00 98.44 100 ARG A N 1
ATOM 786 C CA . ARG A 1 100 ? -1.806 0.288 11.772 1.00 98.44 100 ARG A CA 1
ATOM 787 C C . ARG A 1 100 ? -1.973 1.597 11.009 1.00 98.44 100 ARG A C 1
ATOM 789 O O . ARG A 1 100 ? -2.716 2.455 11.469 1.00 98.44 100 ARG A O 1
ATOM 796 N N . MET A 1 101 ? -1.335 1.733 9.849 1.00 98.19 101 MET A N 1
ATOM 797 C CA . MET A 1 101 ? -1.526 2.901 8.983 1.00 98.19 101 MET A CA 1
ATOM 798 C C . MET A 1 101 ? -2.964 2.984 8.461 1.00 98.19 101 MET A C 1
ATOM 800 O O . MET A 1 101 ? -3.544 4.064 8.444 1.00 98.19 101 MET A O 1
ATOM 804 N N . ALA A 1 102 ? -3.572 1.848 8.101 1.00 97.88 102 ALA A N 1
ATOM 805 C CA . ALA A 1 102 ? -4.979 1.798 7.705 1.00 97.88 102 ALA A CA 1
ATOM 806 C C . ALA A 1 102 ? -5.912 2.279 8.827 1.00 97.88 102 ALA A C 1
ATOM 808 O O . ALA A 1 102 ? -6.822 3.062 8.571 1.00 97.88 102 ALA A O 1
ATOM 809 N N . VAL A 1 103 ? -5.671 1.838 10.067 1.00 98.12 103 VAL A N 1
ATOM 810 C CA . VAL A 1 103 ? -6.428 2.294 11.244 1.00 98.12 103 VAL A CA 1
ATOM 811 C C . VAL A 1 103 ? -6.242 3.793 11.466 1.00 98.12 103 VAL A C 1
ATOM 813 O O . VAL A 1 103 ? -7.237 4.495 11.606 1.00 98.12 103 VAL A O 1
ATOM 816 N N . ALA A 1 104 ? -5.002 4.287 11.421 1.00 97.00 104 ALA A N 1
ATOM 817 C CA . ALA A 1 104 ? -4.704 5.702 11.629 1.00 97.00 104 ALA A CA 1
ATOM 818 C C . ALA A 1 104 ? -5.428 6.613 10.622 1.00 97.00 104 ALA A C 1
ATOM 820 O O . ALA A 1 104 ? -5.915 7.675 10.998 1.00 97.00 104 ALA A O 1
ATOM 821 N N . GLU A 1 105 ? -5.560 6.187 9.362 1.00 95.69 105 GLU A N 1
ATOM 822 C CA . GLU A 1 105 ? -6.339 6.936 8.368 1.00 95.69 105 GLU A CA 1
ATOM 823 C C . GLU A 1 105 ? -7.832 6.979 8.664 1.00 95.69 105 GLU A C 1
ATOM 825 O O . GLU A 1 105 ? -8.474 8.007 8.470 1.00 95.69 105 GLU A O 1
ATOM 830 N N . LEU A 1 106 ? -8.402 5.874 9.141 1.00 96.12 106 LEU A N 1
ATOM 831 C CA . LEU A 1 106 ? -9.814 5.850 9.507 1.00 96.12 106 LEU A CA 1
ATOM 832 C C . LEU A 1 106 ? -10.089 6.718 10.737 1.00 96.12 106 LEU A C 1
ATOM 834 O O . LEU A 1 106 ? -11.122 7.377 10.782 1.00 96.12 106 LEU A O 1
ATOM 838 N N . GLU A 1 107 ? -9.175 6.734 11.709 1.00 95.81 107 GLU A N 1
ATOM 839 C CA . GLU A 1 107 ? -9.271 7.592 12.894 1.00 95.81 107 GLU A CA 1
ATOM 840 C C . GLU A 1 107 ? -9.179 9.076 12.513 1.00 95.81 107 GLU A C 1
ATOM 842 O O . GLU A 1 107 ? -10.036 9.858 12.917 1.00 95.81 107 GLU A O 1
ATOM 847 N N . ALA A 1 108 ? -8.224 9.458 11.658 1.00 91.31 108 ALA A N 1
ATOM 848 C CA . ALA A 1 108 ? -8.060 10.845 11.214 1.00 91.31 108 ALA A CA 1
ATOM 849 C C . ALA A 1 108 ? -9.303 11.409 10.500 1.00 91.31 108 ALA A C 1
ATOM 851 O O . ALA A 1 108 ? -9.589 12.596 10.610 1.00 91.31 108 ALA A O 1
ATOM 852 N N . GLN A 1 109 ? -10.059 10.562 9.795 1.00 85.38 109 GLN A N 1
ATOM 853 C CA . GLN A 1 109 ? -11.294 10.946 9.101 1.00 85.38 109 GLN A CA 1
ATOM 854 C C . GLN A 1 109 ? -12.518 11.073 10.025 1.00 85.38 109 GLN A C 1
ATOM 856 O O . GLN A 1 109 ? -13.540 11.606 9.609 1.00 85.38 109 GLN A O 1
ATOM 861 N N . GLN A 1 110 ? -12.461 10.565 11.261 1.00 77.06 110 GLN A N 1
ATOM 862 C CA . GLN A 1 110 ? -13.557 10.706 12.233 1.00 77.06 110 GLN A CA 1
ATOM 863 C C . GLN A 1 110 ? -13.493 12.015 13.026 1.00 77.06 110 GLN A C 1
ATOM 865 O O . GLN A 1 110 ? -14.494 12.406 13.629 1.00 77.06 110 GLN A O 1
ATOM 870 N N . ASP A 1 111 ? -12.331 12.668 13.023 1.00 67.88 111 ASP A N 1
ATOM 871 C CA . ASP A 1 111 ? -12.071 13.924 13.728 1.00 67.88 111 A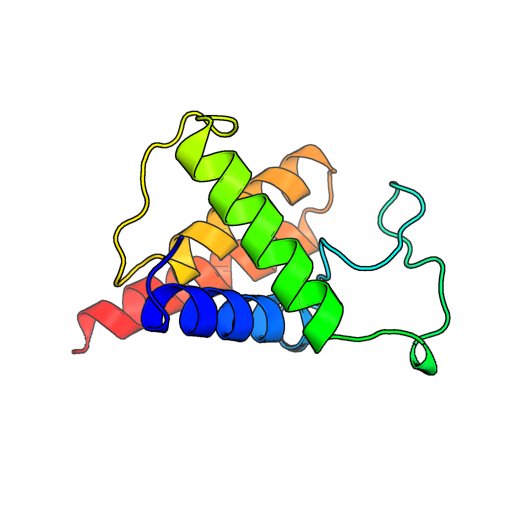SP A CA 1
ATOM 872 C C . ASP A 1 111 ? -12.320 15.180 12.852 1.00 67.88 111 ASP A C 1
ATOM 874 O O . ASP A 1 111 ? -12.172 16.303 13.345 1.00 67.88 111 ASP A O 1
ATOM 878 N N . GLU A 1 112 ? -12.709 15.001 11.580 1.00 57.19 112 GLU A N 1
ATOM 879 C CA . GLU A 1 112 ? -13.102 16.054 10.614 1.00 57.19 112 GLU A CA 1
ATOM 880 C C . GLU A 1 112 ? -14.619 16.327 10.610 1.00 57.19 112 GLU A C 1
ATOM 882 O O . GLU A 1 112 ? -14.995 17.525 10.543 1.00 57.19 112 GLU A O 1
#

Organism: NCBI:txid912552

Solvent-accessible surface a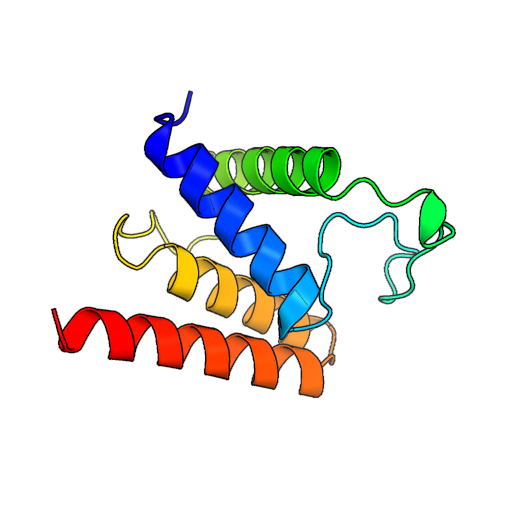rea (backbone atoms only — not comparable to full-atom values): 6449 Å² total; per-residue (Å²): 133,81,55,72,70,58,54,52,49,46,32,55,43,43,52,43,34,42,72,75,54,71,42,60,95,59,55,61,54,76,84,77,85,46,70,72,64,62,77,91,75,62,54,66,66,61,31,25,50,53,44,44,53,51,49,52,52,28,56,77,67,50,73,54,92,80,67,83,74,54,79,89,55,32,59,24,50,52,27,42,53,53,16,53,52,24,53,77,68,70,38,54,73,55,16,52,46,24,42,50,52,18,50,53,47,55,53,60,65,72,79,110

Secondary structure (DSSP, 8-state):
---HHHHHHHHHHHHHHHHHS---TTS-B-SSS-B-S-GGG--HHHHHHHHHHHHHHHHHTTSSTT-PPPSTTHHHHHHHHHHHHHHHTT-HHHHHHHHHHHHHHHHHTT--

pLDDT: mean 86.65, std 9.59, range [57.19, 98.62]